Protein AF-A0AAV0P4H6-F1 (afdb_monomer_lite)

Organism: NCBI:txid586396

Secondary structure (DSSP, 8-state):
-----------S-EEEEEE-SSSSEEEEEETTS-EEEEETTTTEEEEEE---SS----EE--TTS-EE-

Structure (mmCIF, N/CA/C/O backbone):
data_AF-A0AAV0P4H6-F1
#
_entry.id   AF-A0AAV0P4H6-F1
#
loop_
_atom_site.group_PDB
_atom_site.id
_atom_site.type_symbol
_atom_site.label_atom_id
_atom_site.label_alt_id
_atom_site.label_comp_id
_atom_site.label_asym_id
_atom_site.label_entity_id
_atom_site.label_seq_id
_atom_site.pdbx_PDB_ins_code
_atom_site.Cartn_x
_atom_site.Cartn_y
_atom_site.Cartn_z
_atom_site.occupancy
_atom_site.B_iso_or_equiv
_atom_site.auth_seq_id
_atom_site.auth_comp_id
_atom_site.auth_asym_id
_atom_site.auth_atom_id
_atom_site.pdbx_PDB_model_num
ATOM 1 N N . MET A 1 1 ? -25.135 -7.183 2.607 1.00 51.31 1 MET A N 1
ATOM 2 C CA . MET A 1 1 ? -23.824 -6.641 3.033 1.00 51.31 1 MET A CA 1
ATOM 3 C C . MET A 1 1 ? -23.793 -5.158 2.718 1.00 51.31 1 MET A C 1
ATOM 5 O O . MET A 1 1 ? -24.130 -4.796 1.600 1.00 51.31 1 MET A O 1
ATOM 9 N N . LYS A 1 2 ? -23.459 -4.308 3.694 1.00 70.62 2 LYS A N 1
ATOM 10 C CA . LYS A 1 2 ? -23.333 -2.859 3.497 1.00 70.62 2 LYS A CA 1
ATOM 11 C C . LYS A 1 2 ? -21.846 -2.528 3.425 1.00 70.62 2 LYS A C 1
ATOM 13 O O . LYS A 1 2 ? -21.126 -2.801 4.380 1.00 70.62 2 LYS A O 1
ATOM 18 N N . LEU A 1 3 ? 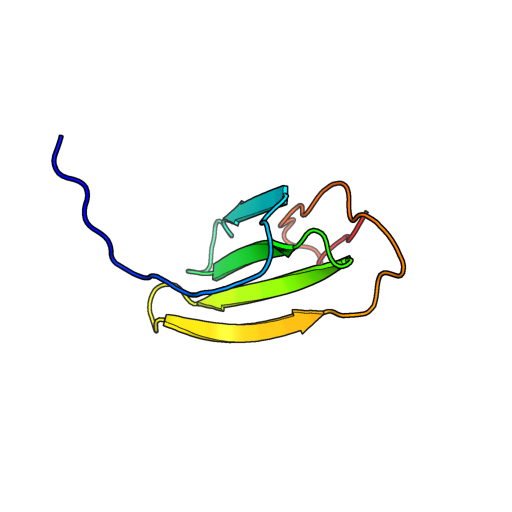-21.392 -2.001 2.291 1.00 75.56 3 LEU A N 1
ATOM 19 C CA . LEU A 1 3 ? -20.025 -1.506 2.153 1.00 75.56 3 LEU A CA 1
ATOM 20 C C . LEU A 1 3 ? -19.893 -0.228 2.992 1.00 75.56 3 LEU A C 1
ATOM 22 O O . LEU A 1 3 ? -20.696 0.693 2.847 1.00 75.56 3 LEU A O 1
ATOM 26 N N . LEU A 1 4 ? -18.913 -0.195 3.892 1.00 75.88 4 LEU A N 1
ATOM 27 C CA . LEU A 1 4 ? -18.560 0.982 4.683 1.00 75.88 4 LEU A CA 1
ATOM 28 C C . LEU A 1 4 ? -17.222 1.507 4.170 1.00 75.88 4 LEU A C 1
ATOM 30 O O . LEU A 1 4 ? -16.166 0.968 4.498 1.00 75.88 4 LEU A O 1
ATOM 34 N N . THR A 1 5 ? -17.277 2.546 3.340 1.00 72.62 5 THR A N 1
ATOM 35 C CA . THR A 1 5 ? -16.082 3.205 2.811 1.00 72.62 5 THR A CA 1
ATOM 36 C C . THR A 1 5 ? -15.497 4.101 3.893 1.00 72.62 5 THR A C 1
ATOM 38 O O . THR A 1 5 ? -16.022 5.174 4.174 1.00 72.62 5 THR A O 1
ATOM 41 N N . LYS A 1 6 ? -14.432 3.634 4.549 1.00 72.69 6 LYS A N 1
ATOM 42 C CA . LYS A 1 6 ? -13.747 4.392 5.607 1.00 72.69 6 LYS A CA 1
ATOM 43 C C . LYS A 1 6 ? -12.721 5.382 5.050 1.00 72.69 6 LYS A C 1
ATOM 45 O O . LYS A 1 6 ? -12.422 6.381 5.692 1.00 72.69 6 LYS A O 1
ATOM 50 N N . PHE A 1 7 ? -12.177 5.084 3.875 1.00 76.88 7 PHE A N 1
ATOM 51 C CA . PHE A 1 7 ? -11.074 5.817 3.278 1.00 76.88 7 PHE A CA 1
ATOM 52 C C . PHE A 1 7 ? -11.054 5.580 1.765 1.00 76.88 7 PHE A C 1
ATOM 54 O O . PHE A 1 7 ? -11.205 4.440 1.325 1.00 76.88 7 PHE A O 1
ATOM 61 N N . GLU A 1 8 ? -10.875 6.643 0.984 1.00 79.06 8 GLU A N 1
ATOM 62 C CA . GLU A 1 8 ? -10.786 6.589 -0.476 1.00 79.06 8 GLU A CA 1
ATOM 63 C C . GLU A 1 8 ? -9.765 7.618 -0.964 1.00 79.06 8 GLU A C 1
ATOM 65 O O . GLU A 1 8 ? -9.778 8.771 -0.530 1.00 79.06 8 GLU A O 1
ATOM 70 N N . THR A 1 9 ? -8.885 7.207 -1.876 1.00 80.44 9 THR A N 1
ATOM 71 C CA . THR A 1 9 ? -7.894 8.083 -2.509 1.00 80.44 9 THR A CA 1
ATOM 72 C C . THR A 1 9 ? -7.763 7.782 -3.992 1.00 80.44 9 THR A C 1
ATOM 74 O O . THR A 1 9 ? -7.941 6.648 -4.434 1.00 80.44 9 THR A O 1
ATOM 77 N N . ARG A 1 10 ? -7.449 8.819 -4.781 1.00 79.75 10 ARG A N 1
ATOM 78 C CA . ARG A 1 10 ? -7.150 8.675 -6.210 1.00 79.75 10 ARG A CA 1
ATOM 79 C C . ARG A 1 10 ? -5.666 8.385 -6.398 1.00 79.75 10 ARG A C 1
ATOM 81 O O . ARG A 1 10 ? -4.822 9.163 -5.960 1.00 79.75 10 ARG A O 1
ATOM 88 N N . SER A 1 11 ? -5.367 7.294 -7.085 1.00 80.75 11 SER A N 1
ATOM 89 C CA . SER A 1 11 ? -4.017 6.874 -7.449 1.00 80.75 11 SER A CA 1
ATOM 90 C C . SER A 1 11 ? -4.027 6.183 -8.812 1.00 80.75 11 SER A C 1
ATOM 92 O O . SER A 1 11 ? -5.092 5.886 -9.364 1.00 80.75 11 SER A O 1
ATOM 94 N N . ASP A 1 12 ? -2.838 5.934 -9.367 1.00 81.44 12 ASP A N 1
ATOM 95 C CA . ASP A 1 12 ? -2.709 5.068 -10.537 1.00 81.44 12 ASP A CA 1
ATOM 96 C C . ASP A 1 12 ? -3.196 3.653 -10.219 1.00 81.44 12 ASP A C 1
ATOM 98 O O . ASP A 1 12 ? -3.361 3.259 -9.063 1.00 81.44 12 ASP A O 1
ATOM 102 N N . ARG A 1 13 ? -3.381 2.847 -11.267 1.00 82.31 13 ARG A N 1
ATOM 103 C CA . ARG A 1 13 ? -3.842 1.464 -11.138 1.00 82.31 13 ARG A CA 1
ATOM 104 C C . ARG A 1 13 ? -3.012 0.697 -10.103 1.00 82.31 13 ARG A C 1
ATOM 106 O O . ARG A 1 13 ? -1.844 0.382 -10.339 1.00 82.31 13 ARG A O 1
ATOM 113 N N . VAL A 1 14 ? -3.657 0.347 -8.994 1.00 82.19 14 VAL A N 1
ATOM 114 C CA . VAL A 1 14 ? -3.061 -0.441 -7.916 1.00 82.19 14 VAL A CA 1
ATOM 115 C C . VAL A 1 14 ? -2.953 -1.901 -8.362 1.00 82.19 14 VAL A C 1
ATOM 117 O O . VAL A 1 14 ? -3.926 -2.503 -8.818 1.00 82.19 14 VAL A O 1
ATOM 120 N N . LYS A 1 15 ? -1.746 -2.463 -8.278 1.00 82.62 15 LYS A N 1
ATOM 121 C CA . LYS A 1 15 ? -1.440 -3.865 -8.605 1.00 82.62 15 LYS A CA 1
ATOM 122 C C . LYS A 1 15 ? -1.607 -4.787 -7.403 1.00 82.62 15 LYS A C 1
ATOM 124 O O . LYS A 1 15 ? -1.937 -5.953 -7.584 1.00 82.62 15 LYS A O 1
ATOM 129 N N . GLY A 1 16 ? -1.397 -4.272 -6.196 1.00 80.31 16 GLY A N 1
ATOM 130 C CA . GLY A 1 16 ? -1.532 -5.048 -4.972 1.00 80.31 16 GLY A CA 1
ATOM 131 C C . GLY A 1 16 ? -1.613 -4.166 -3.738 1.00 80.31 16 GLY A C 1
ATOM 132 O O . GLY A 1 16 ? -1.123 -3.036 -3.733 1.00 80.31 16 GLY A O 1
ATOM 133 N N . THR A 1 17 ? -2.233 -4.703 -2.693 1.00 84.25 17 THR A N 1
ATOM 134 C CA . THR A 1 17 ? -2.351 -4.058 -1.386 1.00 84.25 17 THR A CA 1
ATOM 135 C C . THR A 1 17 ? -2.004 -5.048 -0.281 1.00 84.25 17 THR A C 1
ATOM 137 O O . THR A 1 17 ? -2.459 -6.190 -0.338 1.00 84.25 17 THR A O 1
ATOM 140 N N . SER A 1 18 ? -1.252 -4.620 0.733 1.00 83.81 18 SER A N 1
ATOM 141 C CA . SER A 1 18 ? -0.914 -5.433 1.908 1.00 83.81 18 SER A CA 1
ATOM 142 C C . SER A 1 18 ? -1.293 -4.704 3.189 1.00 83.81 18 SER A C 1
ATOM 144 O O . SER A 1 18 ? -0.988 -3.524 3.350 1.00 83.81 18 SER A O 1
ATOM 146 N N . PHE A 1 19 ? -1.905 -5.428 4.122 1.00 82.75 19 PHE A N 1
ATOM 147 C CA . PHE A 1 19 ? -2.213 -4.921 5.456 1.00 82.75 19 PHE A CA 1
ATOM 148 C C . PHE A 1 19 ? -1.082 -5.251 6.419 1.00 82.75 19 PHE A C 1
ATOM 150 O O . PHE A 1 19 ? -0.552 -6.364 6.412 1.00 82.75 19 PHE A O 1
ATOM 157 N N . HIS A 1 20 ? -0.735 -4.290 7.268 1.00 81.31 20 HIS A N 1
ATOM 158 C CA . HIS A 1 20 ? 0.130 -4.553 8.404 1.00 81.31 20 HIS A CA 1
ATOM 159 C C . HIS A 1 20 ? -0.696 -5.183 9.541 1.00 81.31 20 HIS A C 1
ATOM 161 O O . HIS A 1 20 ? -1.792 -4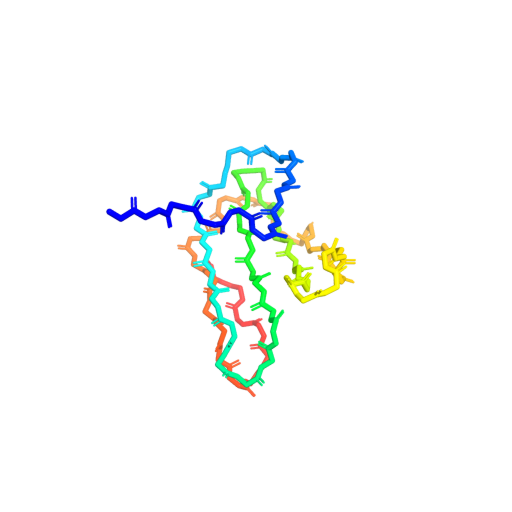.730 9.851 1.00 81.31 20 HIS A O 1
ATOM 167 N N . SER A 1 21 ? -0.178 -6.227 10.195 1.00 79.50 21 SER A N 1
ATOM 168 C CA . SER A 1 21 ? -0.906 -6.960 11.250 1.00 79.50 21 SER A CA 1
ATOM 169 C C . SER A 1 21 ? -0.998 -6.203 12.582 1.00 79.50 21 SER A C 1
ATOM 171 O O . SER A 1 21 ? -2.008 -6.278 13.272 1.00 79.50 21 SER A O 1
ATOM 173 N N . LYS A 1 22 ? 0.068 -5.482 12.954 1.00 80.38 22 LYS A N 1
ATOM 174 C CA . LYS A 1 22 ? 0.171 -4.722 14.215 1.00 80.38 22 LYS A CA 1
ATOM 175 C C . LYS A 1 22 ? -0.311 -3.265 14.151 1.00 80.38 22 LYS A C 1
ATOM 177 O O . LYS A 1 22 ? -0.823 -2.759 15.143 1.00 80.38 22 LYS A O 1
ATOM 182 N N . TRP A 1 23 ? -0.109 -2.587 13.025 1.00 82.50 23 TRP A N 1
ATOM 183 C CA . TRP A 1 23 ? -0.364 -1.155 12.859 1.00 82.50 23 TRP A CA 1
ATOM 184 C C . TRP A 1 23 ? -1.469 -0.942 11.828 1.00 82.50 23 TRP A C 1
ATOM 186 O O . TRP A 1 23 ? -1.588 -1.764 10.918 1.00 82.50 23 TRP A O 1
ATOM 196 N N . PRO A 1 24 ? -2.255 0.145 11.924 1.00 86.38 24 PRO A N 1
ATOM 197 C CA . PRO A 1 24 ? -3.337 0.436 10.991 1.00 86.38 24 PRO A CA 1
ATOM 198 C C . PRO A 1 24 ? -2.810 0.995 9.662 1.00 86.38 24 PRO A C 1
ATOM 200 O O . PRO A 1 24 ? -3.228 2.053 9.188 1.00 86.38 24 PRO A O 1
ATOM 203 N N . TRP A 1 25 ? -1.872 0.275 9.054 1.00 86.81 25 TRP A N 1
ATOM 204 C CA . TRP A 1 25 ? -1.194 0.682 7.839 1.00 86.81 25 TRP A CA 1
ATOM 205 C C . TRP A 1 25 ? -1.543 -0.232 6.677 1.00 86.81 25 TRP A C 1
ATOM 207 O O . TRP A 1 25 ? -1.625 -1.457 6.811 1.00 86.81 25 TRP A O 1
ATOM 217 N N . ILE A 1 26 ? -1.709 0.391 5.519 1.00 87.00 26 ILE A N 1
ATOM 218 C CA . ILE A 1 26 ? -1.907 -0.272 4.241 1.00 87.00 26 ILE A CA 1
ATOM 219 C C . ILE A 1 26 ? -0.773 0.138 3.323 1.00 87.00 26 ILE A C 1
ATOM 221 O O . ILE A 1 26 ? -0.500 1.319 3.125 1.00 87.00 26 ILE A O 1
ATOM 225 N N . LEU A 1 27 ? -0.143 -0.857 2.723 1.00 86.69 27 LEU A N 1
ATOM 226 C CA . LEU A 1 27 ? 0.766 -0.661 1.612 1.00 86.69 27 LEU A CA 1
ATOM 227 C C . LEU A 1 27 ? -0.013 -0.844 0.314 1.00 86.69 27 LEU A C 1
ATOM 229 O O . LEU A 1 27 ? -0.673 -1.867 0.142 1.00 86.69 27 LEU A O 1
ATOM 233 N N . ALA A 1 28 ? 0.068 0.124 -0.590 1.00 86.81 28 ALA A N 1
ATOM 234 C CA . ALA A 1 28 ? -0.530 0.084 -1.917 1.00 86.81 28 ALA A CA 1
ATOM 235 C C . ALA A 1 28 ? 0.569 0.199 -2.973 1.00 86.81 28 ALA A C 1
ATOM 237 O O . ALA A 1 28 ? 1.336 1.157 -2.984 1.00 86.81 28 ALA A O 1
ATOM 238 N N . ASN A 1 29 ? 0.636 -0.783 -3.864 1.00 84.44 29 ASN A N 1
ATOM 239 C CA . ASN A 1 29 ? 1.604 -0.822 -4.947 1.00 84.44 29 ASN A CA 1
ATOM 240 C C . ASN A 1 29 ? 0.960 -0.358 -6.253 1.00 84.44 29 ASN A C 1
ATOM 242 O O . ASN A 1 29 ? -0.022 -0.956 -6.702 1.00 84.44 29 ASN A O 1
ATOM 246 N N . LEU A 1 30 ? 1.506 0.686 -6.864 1.00 84.81 30 LEU A N 1
ATOM 247 C CA . LEU A 1 30 ? 0.991 1.282 -8.089 1.00 84.81 30 LEU A CA 1
ATOM 248 C C . LEU A 1 30 ? 1.733 0.713 -9.300 1.00 84.81 30 LEU A C 1
ATOM 250 O O . LEU A 1 30 ? 2.897 0.322 -9.237 1.00 84.81 30 LEU A O 1
ATOM 254 N N . HIS A 1 31 ? 1.059 0.691 -10.448 1.00 81.44 31 HIS A N 1
ATOM 255 C CA . HIS A 1 31 ? 1.666 0.212 -11.689 1.00 81.44 31 HIS A CA 1
ATOM 256 C C . HIS A 1 31 ? 2.894 1.028 -12.126 1.00 81.44 31 HIS A C 1
ATOM 258 O O . HIS A 1 31 ? 3.747 0.486 -12.823 1.00 81.44 31 HIS A O 1
ATOM 264 N N . SER A 1 32 ? 2.991 2.283 -11.691 1.00 79.50 32 SER A N 1
ATOM 265 C CA . SER A 1 32 ? 4.119 3.177 -11.943 1.00 79.50 32 SER A CA 1
ATOM 266 C C . SER A 1 32 ? 5.427 2.757 -11.255 1.00 79.50 32 SER A C 1
ATOM 268 O O . SER A 1 32 ? 6.441 3.387 -11.512 1.00 79.50 32 SER A O 1
ATOM 270 N N . GLY A 1 33 ? 5.430 1.714 -10.411 1.00 76.19 33 GLY A N 1
ATOM 271 C CA . GLY A 1 33 ? 6.594 1.326 -9.592 1.00 76.19 33 GLY A CA 1
ATOM 272 C C . GLY A 1 33 ? 6.619 2.014 -8.222 1.00 76.19 33 GLY A C 1
ATOM 273 O O . GLY A 1 33 ? 7.444 1.705 -7.366 1.00 76.19 33 GLY A O 1
ATOM 274 N N . VAL A 1 34 ? 5.655 2.905 -7.987 1.00 82.44 34 VAL A N 1
ATOM 275 C CA . VAL A 1 34 ? 5.489 3.638 -6.737 1.00 82.44 34 VAL A CA 1
ATOM 276 C C . VAL A 1 34 ? 4.788 2.771 -5.699 1.00 82.44 34 VAL A C 1
ATOM 278 O O . VAL A 1 34 ? 3.706 2.238 -5.944 1.00 82.44 34 VAL A O 1
ATOM 281 N N . ILE A 1 35 ? 5.340 2.719 -4.491 1.00 85.12 35 ILE A N 1
ATOM 282 C CA . ILE A 1 35 ? 4.693 2.090 -3.339 1.00 85.12 35 ILE A CA 1
ATOM 283 C C . ILE A 1 35 ? 4.273 3.181 -2.362 1.00 85.12 35 ILE A C 1
ATOM 285 O O . ILE A 1 35 ? 5.082 3.992 -1.920 1.00 85.12 35 ILE A O 1
ATOM 289 N N . GLN A 1 36 ? 2.998 3.199 -2.003 1.00 87.00 36 GLN A N 1
ATOM 290 C CA . GLN A 1 36 ? 2.437 4.126 -1.031 1.00 87.00 36 GLN A CA 1
ATOM 291 C C . GLN A 1 36 ? 2.146 3.403 0.281 1.00 87.00 36 GLN A C 1
ATOM 293 O O . GLN A 1 36 ? 1.538 2.336 0.289 1.00 87.00 36 GLN A O 1
ATOM 298 N N . LEU A 1 37 ? 2.551 4.005 1.392 1.00 87.62 37 LEU A N 1
ATOM 299 C CA . LEU A 1 37 ? 2.208 3.585 2.742 1.00 87.62 37 LEU A CA 1
ATOM 300 C C . LEU A 1 37 ? 1.162 4.553 3.296 1.00 87.62 37 LEU A C 1
ATOM 302 O O . LEU A 1 37 ? 1.432 5.741 3.462 1.00 87.62 37 LEU A O 1
ATOM 306 N N . TRP A 1 38 ? -0.018 4.031 3.591 1.00 88.25 38 TRP A N 1
ATOM 307 C CA . TRP A 1 38 ? -1.177 4.777 4.060 1.00 88.25 38 TRP A CA 1
ATOM 308 C C . TRP A 1 38 ? -1.543 4.384 5.484 1.00 88.25 38 TRP A C 1
ATOM 310 O O . TRP A 1 38 ? -1.585 3.198 5.807 1.00 88.25 38 TRP A O 1
ATOM 320 N N . ASP A 1 39 ? -1.885 5.369 6.307 1.00 88.88 39 ASP A N 1
ATOM 321 C CA . ASP A 1 39 ? -2.628 5.153 7.544 1.00 88.88 39 ASP A CA 1
ATOM 322 C C . ASP A 1 39 ? -4.127 5.196 7.226 1.00 88.88 39 ASP A C 1
ATOM 324 O O . ASP A 1 39 ? -4.647 6.242 6.838 1.00 88.88 39 ASP A O 1
ATOM 328 N N . TYR A 1 40 ? -4.850 4.085 7.380 1.00 85.38 40 TYR A N 1
ATOM 329 C CA . TYR A 1 40 ? -6.298 4.062 7.111 1.00 85.38 40 TYR A CA 1
ATOM 330 C C . TYR A 1 40 ? -7.151 4.472 8.316 1.00 85.38 40 TYR A C 1
ATOM 332 O O . TYR A 1 40 ? -8.378 4.559 8.210 1.00 85.38 40 TYR A O 1
ATOM 340 N N . TYR A 1 41 ? -6.536 4.673 9.481 1.00 85.25 41 TYR A N 1
ATOM 341 C CA . TYR A 1 41 ? -7.214 5.210 10.651 1.00 85.25 41 TYR A CA 1
ATOM 342 C C . TYR A 1 41 ? -7.265 6.735 10.582 1.00 85.25 41 TYR A C 1
ATOM 344 O O . TYR A 1 41 ? -8.332 7.312 10.783 1.00 85.25 41 TYR A O 1
ATOM 352 N N . MET A 1 42 ? -6.137 7.368 10.246 1.00 85.75 42 MET A N 1
ATOM 353 C CA . MET A 1 42 ? -6.045 8.820 10.049 1.00 85.75 42 MET A CA 1
ATOM 354 C C . MET A 1 42 ? -6.380 9.263 8.618 1.00 85.75 42 MET A C 1
ATOM 356 O O . MET A 1 42 ? -6.698 10.429 8.404 1.00 85.75 42 MET A O 1
ATOM 360 N N . GLY A 1 43 ? -6.324 8.354 7.641 1.00 86.31 43 GLY A N 1
ATOM 361 C CA . GLY A 1 43 ? -6.546 8.668 6.229 1.00 86.31 43 GLY A CA 1
ATOM 362 C C . GLY A 1 43 ? -5.404 9.474 5.605 1.00 86.31 43 GLY A C 1
ATOM 363 O O . GLY A 1 43 ? -5.635 10.287 4.711 1.00 86.31 43 GLY A O 1
ATOM 364 N N . THR A 1 44 ? -4.178 9.296 6.094 1.00 87.75 44 THR A N 1
ATOM 365 C CA . THR A 1 44 ? -3.010 10.090 5.696 1.00 87.75 44 THR A CA 1
ATOM 366 C C . THR A 1 44 ? -1.967 9.232 4.993 1.00 87.75 44 THR A C 1
ATOM 368 O O . THR A 1 44 ? -1.761 8.061 5.320 1.00 87.75 44 THR A O 1
ATOM 371 N N . LEU A 1 45 ? -1.295 9.816 3.998 1.00 88.38 45 LEU A N 1
ATOM 372 C CA . LEU A 1 45 ? -0.145 9.182 3.362 1.00 88.38 45 LEU A CA 1
ATOM 373 C C . LEU A 1 45 ? 1.038 9.309 4.322 1.00 88.38 45 LEU A C 1
ATOM 375 O O . LEU A 1 45 ? 1.495 10.418 4.586 1.00 88.38 45 LEU A O 1
ATOM 379 N N . ILE A 1 46 ? 1.519 8.183 4.840 1.00 88.12 46 ILE A N 1
ATOM 380 C CA . ILE A 1 46 ? 2.679 8.148 5.734 1.00 88.12 46 ILE A CA 1
ATOM 381 C C . ILE A 1 46 ? 3.951 8.305 4.909 1.00 88.12 46 ILE A C 1
ATOM 383 O O . ILE A 1 46 ? 4.829 9.089 5.257 1.00 88.12 46 ILE A O 1
ATOM 387 N N . ASN A 1 47 ? 4.073 7.523 3.833 1.00 85.38 47 ASN A N 1
ATOM 388 C CA . ASN A 1 47 ? 5.276 7.530 3.013 1.00 85.38 47 ASN A CA 1
ATOM 389 C C . ASN A 1 47 ? 5.003 7.086 1.573 1.00 85.38 47 ASN A C 1
ATOM 391 O O . ASN A 1 47 ? 4.034 6.381 1.290 1.00 85.38 47 ASN A O 1
ATOM 395 N N . ARG A 1 48 ? 5.893 7.480 0.665 1.00 84.94 48 ARG A N 1
ATOM 396 C CA . ARG A 1 48 ? 5.905 7.079 -0.736 1.00 84.94 48 ARG A CA 1
ATOM 397 C C . ARG A 1 48 ? 7.317 6.643 -1.108 1.00 84.94 48 ARG A C 1
ATOM 399 O O . ARG A 1 48 ? 8.255 7.425 -1.014 1.00 84.94 48 ARG A O 1
ATOM 406 N N . PHE A 1 49 ? 7.441 5.410 -1.572 1.00 81.69 49 PHE A N 1
ATOM 407 C CA . PHE A 1 49 ? 8.682 4.847 -2.075 1.00 81.69 49 PHE A CA 1
ATOM 408 C C . PHE A 1 49 ? 8.636 4.851 -3.602 1.00 81.69 49 PHE A C 1
ATOM 410 O O . PHE A 1 49 ? 7.766 4.223 -4.201 1.00 81.69 49 PHE A O 1
ATOM 417 N N . ASP A 1 50 ? 9.572 5.572 -4.211 1.00 79.81 50 ASP A N 1
ATOM 41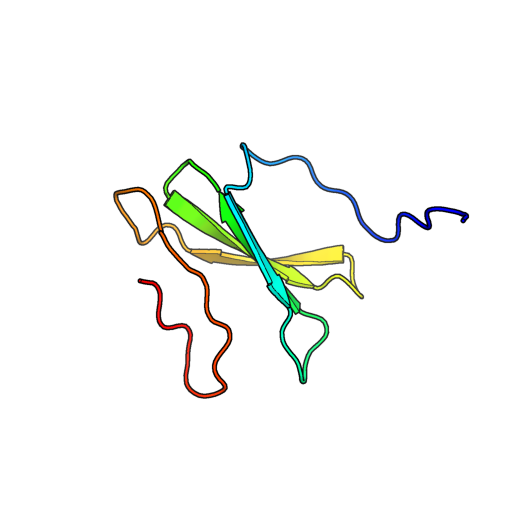8 C CA . ASP A 1 50 ? 9.755 5.698 -5.666 1.00 79.81 50 ASP A CA 1
ATOM 419 C C . ASP A 1 50 ? 11.116 5.095 -6.076 1.00 79.81 50 ASP A C 1
ATOM 421 O O . ASP A 1 50 ? 11.835 5.599 -6.926 1.00 79.81 50 ASP A O 1
ATOM 425 N N . VAL A 1 51 ? 11.546 4.060 -5.344 1.00 64.31 51 VAL A N 1
ATOM 426 C CA . VAL A 1 51 ? 12.904 3.488 -5.438 1.00 64.31 51 VAL A CA 1
ATOM 427 C C . VAL A 1 51 ? 12.979 2.383 -6.500 1.00 64.31 51 VAL A C 1
ATOM 429 O O . VAL A 1 51 ? 14.063 1.915 -6.841 1.00 64.31 51 VAL A O 1
ATOM 432 N N . HIS A 1 52 ? 11.836 1.953 -7.036 1.00 63.47 52 HIS A N 1
ATOM 433 C CA . HIS A 1 52 ? 11.756 0.834 -7.968 1.00 63.47 52 HIS A CA 1
ATOM 434 C C . HIS A 1 52 ? 11.504 1.320 -9.392 1.00 63.47 52 HIS A C 1
ATOM 436 O O . HIS A 1 52 ? 10.393 1.708 -9.741 1.00 63.47 52 HIS A O 1
ATOM 442 N N . ASP A 1 53 ? 12.534 1.218 -10.229 1.00 52.97 53 ASP A N 1
ATOM 443 C CA . ASP A 1 53 ? 12.417 1.371 -11.678 1.00 52.97 53 ASP A CA 1
ATOM 444 C C . ASP A 1 53 ? 11.889 0.045 -12.268 1.00 52.97 53 ASP A C 1
ATOM 446 O O . ASP A 1 53 ? 12.644 -0.860 -12.630 1.00 52.97 53 ASP A O 1
ATOM 450 N N . GLY A 1 54 ? 10.564 -0.146 -12.231 1.00 55.31 54 GLY A N 1
ATOM 451 C CA . GLY A 1 54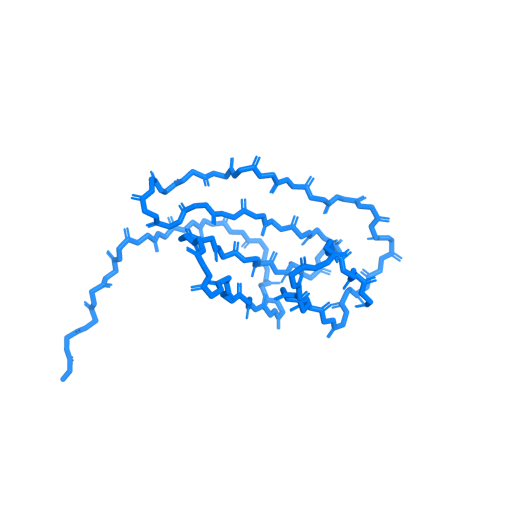 ? 9.893 -1.338 -12.768 1.00 55.31 54 GLY A CA 1
ATOM 452 C C . GLY A 1 54 ? 8.693 -1.839 -11.955 1.00 55.31 54 GLY A C 1
ATOM 453 O O . GLY A 1 54 ? 8.383 -1.349 -10.873 1.00 55.31 54 GLY A O 1
ATOM 454 N N . LEU A 1 55 ? 7.976 -2.840 -12.490 1.00 46.94 55 LEU A N 1
ATOM 455 C CA . LEU A 1 55 ? 6.817 -3.434 -11.810 1.00 46.94 55 LEU A CA 1
ATOM 456 C C . LEU A 1 55 ? 7.243 -4.153 -10.521 1.00 46.94 55 LEU A C 1
ATOM 458 O O . LEU A 1 55 ? 7.763 -5.265 -10.588 1.00 46.94 55 LEU A O 1
ATOM 462 N N . VAL A 1 56 ? 6.925 -3.570 -9.367 1.00 54.56 56 VAL A N 1
ATOM 463 C CA . VAL A 1 56 ? 7.018 -4.229 -8.054 1.00 54.56 56 VAL A CA 1
ATOM 464 C C . VAL A 1 56 ? 6.036 -5.405 -8.032 1.00 54.56 56 VAL A C 1
ATOM 466 O O . VAL A 1 56 ? 4.841 -5.222 -8.296 1.00 54.56 56 VAL A O 1
ATOM 469 N N . ARG A 1 57 ? 6.520 -6.627 -7.777 1.00 53.44 57 ARG A N 1
ATOM 470 C CA . ARG A 1 57 ? 5.721 -7.860 -7.917 1.00 53.44 57 ARG A CA 1
ATOM 471 C C . ARG A 1 57 ? 5.123 -8.343 -6.600 1.00 53.44 57 ARG A C 1
ATOM 473 O O . ARG A 1 57 ? 4.165 -9.114 -6.638 1.00 53.44 57 ARG A O 1
ATOM 480 N N . GLY A 1 58 ? 5.584 -7.845 -5.457 1.00 51.22 58 GLY A N 1
ATOM 481 C CA . GLY A 1 58 ? 4.945 -8.124 -4.178 1.00 51.22 58 GLY A CA 1
ATOM 482 C C . GLY A 1 58 ? 5.350 -7.134 -3.099 1.00 51.22 58 GLY A C 1
ATOM 483 O O . GLY A 1 58 ? 6.511 -6.768 -2.973 1.00 51.22 58 GLY A O 1
ATOM 484 N N . VAL A 1 59 ? 4.380 -6.723 -2.285 1.00 54.94 59 VAL A N 1
ATOM 485 C CA . VAL A 1 59 ? 4.666 -6.006 -1.044 1.00 54.94 59 VAL A CA 1
ATOM 486 C C . VAL A 1 59 ? 4.307 -6.939 0.097 1.00 54.94 59 VAL A C 1
ATOM 488 O O . VAL A 1 59 ? 3.131 -7.218 0.320 1.00 54.94 59 VAL A O 1
ATOM 491 N N . LEU A 1 60 ? 5.322 -7.464 0.781 1.00 53.38 60 LEU A N 1
ATOM 492 C CA . LEU A 1 60 ? 5.137 -8.316 1.947 1.00 53.38 60 LEU A CA 1
ATOM 493 C C . LEU A 1 60 ? 5.469 -7.499 3.196 1.00 53.38 60 LEU A C 1
ATOM 495 O O . LEU A 1 60 ? 6.612 -7.104 3.412 1.00 53.38 60 LEU A O 1
ATOM 499 N N . SER A 1 61 ? 4.466 -7.244 4.034 1.00 49.69 61 SER A N 1
ATOM 500 C CA . SER A 1 61 ? 4.672 -6.597 5.331 1.00 49.69 61 SER A CA 1
ATOM 501 C C . SER A 1 61 ? 5.192 -7.621 6.350 1.00 49.69 61 SER A C 1
ATOM 503 O O . SER A 1 61 ? 4.448 -8.054 7.229 1.00 49.69 61 SER A O 1
ATOM 505 N N . THR A 1 62 ? 6.448 -8.060 6.239 1.00 46.09 62 THR A N 1
ATOM 506 C CA . THR A 1 62 ? 7.109 -8.815 7.317 1.00 46.09 62 THR A CA 1
ATOM 507 C C . THR A 1 62 ? 7.676 -7.853 8.357 1.00 46.09 62 THR A C 1
ATOM 509 O O . THR A 1 62 ? 8.144 -6.766 8.032 1.00 46.09 62 THR A O 1
ATOM 512 N N . ASN A 1 63 ? 7.634 -8.255 9.631 1.00 39.56 63 ASN A N 1
ATOM 513 C CA . ASN A 1 63 ? 8.073 -7.489 10.812 1.00 39.56 63 ASN A CA 1
ATOM 514 C C . ASN A 1 63 ? 9.558 -7.032 10.798 1.00 39.56 63 ASN A C 1
ATOM 516 O O . ASN A 1 63 ? 10.042 -6.556 11.821 1.00 39.56 63 ASN A O 1
ATOM 520 N N . LEU A 1 64 ? 10.295 -7.185 9.691 1.00 37.56 64 LEU A N 1
ATOM 521 C CA . LEU A 1 64 ? 11.748 -7.009 9.622 1.00 37.56 64 LEU A CA 1
ATOM 522 C C . LEU A 1 64 ? 12.226 -6.017 8.545 1.00 37.56 64 LEU A C 1
ATOM 524 O O . LEU A 1 64 ? 13.323 -6.170 8.023 1.00 37.56 64 LEU A O 1
ATOM 528 N N . ALA A 1 65 ? 11.438 -4.971 8.288 1.00 39.97 65 ALA A N 1
ATOM 529 C CA . ALA A 1 65 ? 11.619 -3.992 7.213 1.00 39.97 65 ALA A CA 1
ATOM 530 C C . ALA A 1 65 ? 11.130 -4.491 5.849 1.00 39.97 65 ALA A C 1
ATOM 532 O O . ALA A 1 65 ? 11.319 -5.645 5.471 1.00 39.97 65 ALA A O 1
ATOM 533 N N . SER A 1 66 ? 10.458 -3.580 5.142 1.00 45.91 66 SER A N 1
ATOM 534 C CA . SER A 1 66 ? 9.918 -3.748 3.799 1.00 45.91 66 SER A CA 1
ATOM 535 C C . SER A 1 66 ? 10.935 -4.412 2.873 1.00 45.91 66 SER A C 1
ATOM 537 O O . SER A 1 66 ? 11.826 -3.748 2.347 1.00 45.91 66 SER A O 1
ATOM 539 N N . LEU A 1 67 ? 10.787 -5.716 2.641 1.00 42.34 67 LEU A N 1
ATOM 540 C CA . LEU A 1 67 ? 11.419 -6.355 1.499 1.00 42.34 67 LEU A CA 1
ATOM 541 C C . LEU A 1 67 ? 10.539 -6.024 0.290 1.00 42.34 67 LEU A C 1
ATOM 543 O O . LEU A 1 67 ? 9.529 -6.682 0.038 1.00 42.34 67 LEU A O 1
ATOM 547 N N . CYS A 1 68 ? 10.877 -4.944 -0.408 1.00 44.50 68 CYS A N 1
ATOM 548 C CA . CYS A 1 68 ? 10.385 -4.733 -1.761 1.00 44.50 68 CYS A CA 1
ATOM 549 C C . CYS A 1 68 ? 11.043 -5.767 -2.676 1.00 44.50 68 CYS A C 1
ATOM 551 O O . CYS A 1 68 ? 12.267 -5.753 -2.818 1.00 44.50 68 CYS A O 1
ATOM 553 N N . ILE A 1 69 ? 10.242 -6.648 -3.278 1.00 46.22 69 ILE A N 1
ATOM 554 C CA . ILE A 1 69 ? 10.663 -7.562 -4.350 1.00 46.22 69 ILE A CA 1
ATOM 555 C C . ILE A 1 69 ?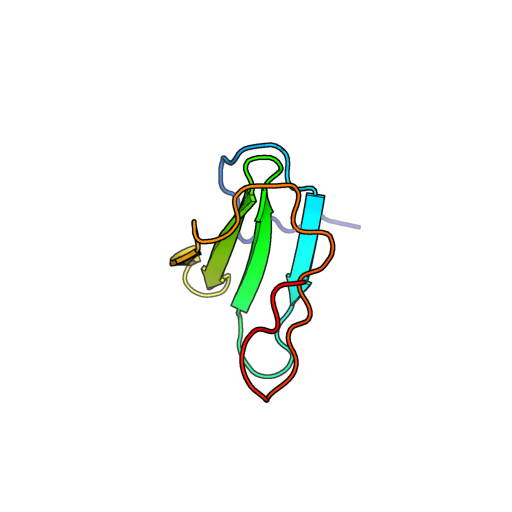 9.811 -7.297 -5.597 1.00 46.22 69 ILE A C 1
ATOM 557 O O . ILE A 1 69 ? 8.567 -7.154 -5.481 1.00 46.22 69 ILE A O 1
#

InterPro domains:
  IPR015943 WD40/YVTN repeat-like-containing domain superfamily [G3DSA:2.130.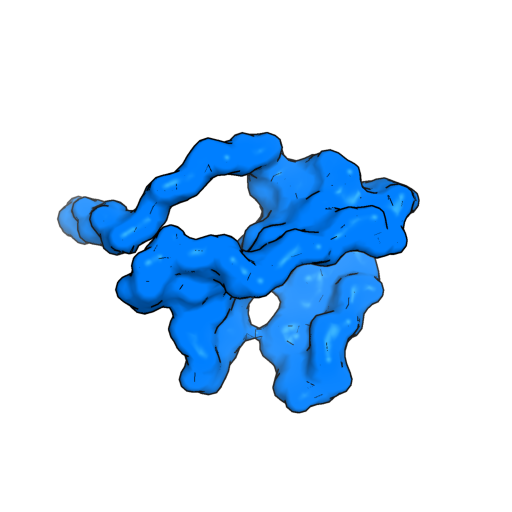10.10] (1-66)
  IPR036322 WD40-repeat-containing domain superfamily [SSF50978] (2-60)
  IPR050844 Coatomer complex subunit [PTHR19876] (6-59)

Foldseek 3Di:
DDDDCQEDDDDADWPDWDADPPAQWIWTQHQQRKIWIARSVVRDTPDIDPPDPGHFPDFDPDPPDTPGD

Radius of gyration: 12.25 Å; chains: 1; bounding box: 37×19×27 Å

Sequence (69 aa):
MKLLTKFETRSDRVKGTSFHSKWPWILANLHSGVIQLWDYYMGTLINRFDVHDGLVRGVLSTNLASLCI

pLDDT: mean 73.04, std 15.84, range [37.56, 88.88]